Protein AF-A0A843S4E4-F1 (afdb_monomer_lite)

Radius of gyration: 21.64 Å; chains: 1; bounding box: 40×42×53 Å

pLDDT: mean 88.66, std 10.03, range [49.41, 97.06]

Structure (mmCIF, N/CA/C/O backbone):
data_AF-A0A843S4E4-F1
#
_entry.id   AF-A0A843S4E4-F1
#
loop_
_atom_site.group_PDB
_atom_site.id
_atom_site.type_symbol
_atom_site.label_atom_id
_atom_site.label_alt_id
_atom_site.label_comp_id
_atom_site.label_asym_id
_atom_site.label_entity_id
_atom_site.label_seq_id
_atom_site.pdbx_PDB_ins_code
_atom_site.Cartn_x
_atom_site.Cartn_y
_atom_site.Cartn_z
_atom_site.occupancy
_atom_site.B_iso_or_equiv
_atom_site.auth_seq_id
_atom_site.auth_comp_id
_atom_site.auth_asym_id
_atom_site.auth_atom_id
_atom_site.pdbx_PDB_model_num
ATOM 1 N N . MET A 1 1 ? -9.561 -31.436 15.534 1.00 56.34 1 MET A N 1
ATOM 2 C CA . MET A 1 1 ? -8.635 -30.310 15.253 1.00 56.34 1 MET A CA 1
ATOM 3 C C . MET A 1 1 ? -9.205 -29.206 14.330 1.00 56.34 1 MET A C 1
ATOM 5 O O . MET A 1 1 ? -8.422 -28.428 13.811 1.00 56.34 1 MET A O 1
ATOM 9 N N . ARG A 1 2 ? -10.531 -29.044 14.134 1.00 53.97 2 ARG A N 1
ATOM 10 C CA . ARG A 1 2 ? -11.084 -27.958 13.279 1.00 53.97 2 ARG A CA 1
ATOM 11 C C . ARG A 1 2 ? -11.505 -26.675 14.025 1.00 53.97 2 ARG A C 1
ATOM 13 O O . ARG A 1 2 ? -11.478 -25.615 13.421 1.00 53.97 2 ARG A O 1
ATOM 20 N N . GLY A 1 3 ? -11.803 -26.748 15.328 1.00 62.72 3 GLY A N 1
ATOM 21 C CA . GLY A 1 3 ? -12.269 -25.591 16.119 1.00 62.72 3 GLY A CA 1
ATOM 22 C C . GLY A 1 3 ? -11.194 -24.562 16.510 1.00 62.72 3 GLY A C 1
ATOM 23 O O . GLY A 1 3 ? -11.515 -23.428 16.844 1.00 62.72 3 GLY A O 1
ATOM 24 N N . HIS A 1 4 ? -9.908 -24.923 16.449 1.00 63.53 4 HIS A N 1
ATOM 25 C CA . HIS A 1 4 ? -8.814 -23.994 16.765 1.00 63.53 4 HIS A CA 1
ATOM 26 C C . HIS A 1 4 ? -8.610 -22.961 15.646 1.00 63.53 4 HIS A C 1
ATOM 28 O O . HIS A 1 4 ? -8.377 -21.786 15.908 1.00 63.53 4 HIS A O 1
ATOM 34 N N . VAL A 1 5 ? -8.763 -23.390 14.388 1.00 77.31 5 VAL A N 1
ATOM 35 C CA . VAL A 1 5 ? -8.579 -22.526 13.213 1.00 77.31 5 VAL A CA 1
ATOM 36 C C . VAL A 1 5 ? -9.690 -21.477 13.124 1.00 77.31 5 VAL A C 1
ATOM 38 O O . VAL A 1 5 ? -9.422 -20.348 12.737 1.00 77.31 5 VAL A O 1
ATOM 41 N N . THR A 1 6 ? -10.914 -21.817 13.539 1.00 79.00 6 THR A N 1
ATOM 42 C CA . THR A 1 6 ? -12.060 -20.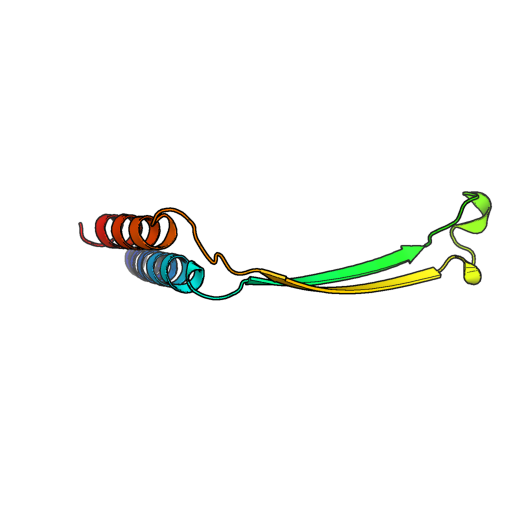894 13.536 1.00 79.00 6 THR A CA 1
ATOM 43 C C . THR A 1 6 ? -11.943 -19.806 14.601 1.00 79.00 6 THR A C 1
ATOM 45 O O . THR A 1 6 ? -12.193 -18.648 14.293 1.00 79.00 6 THR A O 1
ATOM 48 N N . LEU A 1 7 ? -11.499 -20.135 15.820 1.00 79.56 7 LEU A N 1
ATOM 49 C CA . LEU A 1 7 ? -11.273 -19.133 16.874 1.00 79.56 7 LEU A CA 1
ATOM 50 C C . LEU A 1 7 ? -10.095 -18.205 16.541 1.00 79.56 7 LEU A C 1
ATOM 52 O O . LEU A 1 7 ? -10.169 -17.000 16.765 1.00 79.56 7 LEU A O 1
ATOM 56 N N . ILE A 1 8 ? -9.020 -18.751 15.958 1.00 84.31 8 ILE A N 1
ATOM 57 C CA . ILE A 1 8 ? -7.889 -17.945 15.476 1.00 84.31 8 ILE A CA 1
ATOM 58 C C . ILE A 1 8 ? -8.329 -17.013 14.347 1.00 84.31 8 ILE A C 1
ATOM 60 O O . ILE A 1 8 ? -7.966 -15.838 14.360 1.00 84.31 8 ILE A O 1
ATOM 64 N N . ALA A 1 9 ? -9.111 -17.519 13.390 1.00 83.06 9 ALA A N 1
ATOM 65 C CA . ALA A 1 9 ? -9.640 -16.713 12.296 1.00 83.06 9 ALA A CA 1
ATOM 66 C C . ALA A 1 9 ? -10.527 -15.575 12.820 1.00 83.06 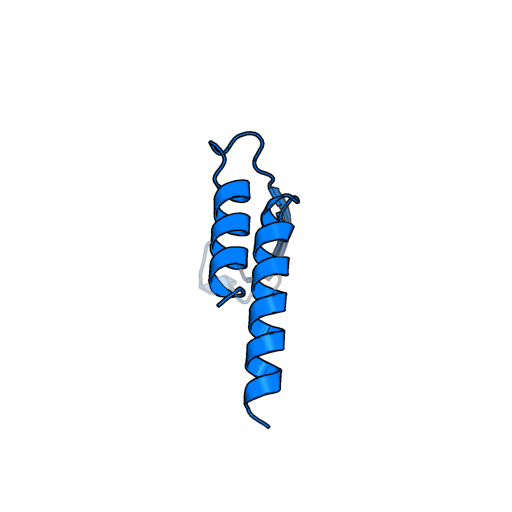9 ALA A C 1
ATOM 68 O O . ALA A 1 9 ? -10.326 -14.428 12.432 1.00 83.06 9 ALA A O 1
ATOM 69 N N . ALA A 1 10 ? -11.423 -15.858 13.767 1.00 83.00 10 ALA A N 1
ATOM 70 C CA . ALA A 1 10 ? -12.303 -14.848 14.351 1.00 83.00 10 ALA A CA 1
ATOM 71 C C . ALA A 1 10 ? -11.526 -13.754 15.115 1.00 83.00 10 ALA A C 1
ATOM 73 O O . ALA A 1 10 ? -11.779 -12.563 14.934 1.00 83.00 10 ALA A O 1
ATOM 74 N N . ASN A 1 11 ? -10.496 -14.122 15.888 1.00 86.12 11 ASN A N 1
ATOM 75 C CA . ASN A 1 11 ? -9.608 -13.137 16.518 1.00 86.12 11 ASN A CA 1
ATOM 76 C C . ASN A 1 11 ? -8.816 -12.309 15.491 1.00 86.12 11 ASN A C 1
ATOM 78 O O . ASN A 1 11 ? -8.593 -11.113 15.702 1.00 86.12 11 ASN A O 1
ATOM 82 N N . ALA A 1 12 ? -8.388 -12.920 14.382 1.00 89.31 12 ALA A N 1
ATOM 83 C CA . ALA A 1 12 ? -7.694 -12.215 13.307 1.00 89.31 12 ALA A CA 1
ATOM 84 C C . ALA A 1 12 ? -8.608 -11.197 12.604 1.00 89.31 12 ALA A C 1
ATOM 86 O O . ALA A 1 12 ? -8.148 -10.109 12.257 1.00 89.31 12 ALA A O 1
ATOM 87 N N . GLU A 1 13 ? -9.899 -11.501 12.454 1.00 89.19 13 GLU A N 1
ATOM 88 C CA . GLU A 1 13 ? -10.888 -10.567 11.907 1.00 89.19 13 GLU A CA 1
ATOM 89 C C . GLU A 1 13 ? -11.080 -9.342 12.812 1.00 89.19 13 GLU A C 1
ATOM 91 O O . GLU A 1 13 ? -11.047 -8.212 12.319 1.00 89.19 13 GLU A O 1
ATOM 96 N N . ILE A 1 14 ? -11.181 -9.525 14.136 1.00 87.12 14 ILE A N 1
ATOM 97 C CA . ILE A 1 14 ? -11.248 -8.400 15.092 1.00 87.12 14 ILE A CA 1
ATOM 98 C C . ILE A 1 14 ? -9.984 -7.531 14.985 1.00 87.12 14 ILE A C 1
ATOM 100 O O . ILE A 1 14 ? -10.063 -6.298 14.985 1.00 87.12 14 ILE A O 1
ATOM 104 N N . GLY A 1 15 ? -8.813 -8.162 14.861 1.00 88.94 15 GLY A N 1
ATOM 105 C CA . GLY A 1 15 ? -7.544 -7.469 14.634 1.00 88.94 15 GLY A CA 1
ATOM 106 C C . GLY A 1 15 ? -7.535 -6.658 13.334 1.00 88.94 15 GLY A C 1
ATOM 107 O O . GLY A 1 15 ? -7.107 -5.504 13.335 1.00 88.94 15 GLY A O 1
ATOM 108 N N . ALA A 1 16 ? -8.066 -7.219 12.245 1.00 91.62 16 ALA A N 1
ATOM 109 C CA . ALA A 1 16 ? -8.178 -6.541 10.957 1.00 91.62 16 ALA A CA 1
ATOM 110 C C . ALA A 1 16 ? -9.136 -5.338 11.010 1.00 91.62 16 ALA A C 1
ATOM 112 O O . ALA A 1 16 ? -8.809 -4.274 10.484 1.00 91.62 16 ALA A O 1
ATOM 113 N N . ALA A 1 17 ? -10.274 -5.465 11.698 1.00 90.75 17 ALA A N 1
ATOM 114 C CA . ALA A 1 17 ? -11.211 -4.359 11.886 1.00 90.75 17 ALA A CA 1
ATOM 115 C C . ALA A 1 17 ? -10.584 -3.216 12.707 1.00 90.75 17 ALA A C 1
ATOM 117 O O . ALA A 1 17 ? -10.733 -2.042 12.365 1.00 90.75 17 ALA A O 1
ATOM 118 N N . LYS A 1 18 ? -9.811 -3.542 13.754 1.00 90.25 18 LYS A N 1
ATOM 119 C CA . LYS A 1 18 ? -9.069 -2.550 14.555 1.00 90.25 18 LYS A CA 1
ATOM 120 C C . LYS A 1 18 ? -7.918 -1.910 13.771 1.00 90.25 18 LYS A C 1
ATOM 122 O O . LYS A 1 18 ? -7.620 -0.735 13.979 1.00 90.25 18 LYS A O 1
ATOM 127 N N . ALA A 1 19 ? -7.298 -2.633 12.838 1.00 93.06 19 ALA A N 1
ATOM 128 C CA . ALA A 1 19 ? -6.239 -2.094 11.987 1.00 93.06 19 ALA A CA 1
ATOM 129 C C . ALA A 1 19 ? -6.727 -0.973 11.049 1.00 93.06 19 ALA A C 1
ATOM 131 O O . ALA A 1 19 ? -5.927 -0.130 10.649 1.00 93.06 19 ALA A O 1
ATOM 132 N N . GLU A 1 20 ? -8.029 -0.897 10.741 1.00 92.19 20 GLU A N 1
ATOM 133 C CA . GLU A 1 20 ? -8.601 0.155 9.885 1.00 92.19 20 GLU A CA 1
ATOM 134 C C . GLU A 1 20 ? -8.560 1.562 10.531 1.00 92.19 20 GLU A C 1
ATOM 136 O O . GLU A 1 20 ? -8.760 2.563 9.841 1.00 92.19 20 GLU A O 1
ATOM 141 N N . PHE A 1 21 ? -8.240 1.676 11.829 1.00 91.44 21 PHE A N 1
ATOM 142 C CA . PHE A 1 21 ? -7.929 2.966 12.465 1.00 91.44 21 PHE A CA 1
ATOM 143 C C . PHE A 1 21 ? -6.557 3.528 12.075 1.00 91.44 21 PHE A C 1
ATOM 145 O O . PHE A 1 21 ? -6.321 4.726 12.237 1.00 91.44 21 PHE A O 1
ATOM 152 N N . PHE A 1 22 ? -5.652 2.688 11.575 1.00 93.62 22 PHE A N 1
ATOM 153 C CA . PHE A 1 22 ? -4.304 3.094 11.201 1.00 93.62 22 PHE A CA 1
ATOM 154 C C . PHE A 1 22 ? -4.200 3.387 9.698 1.00 93.62 22 PHE A C 1
ATOM 156 O O . PHE A 1 22 ? -4.992 2.880 8.896 1.00 93.62 22 PHE A O 1
ATOM 163 N N . PRO A 1 23 ? -3.209 4.196 9.281 1.00 92.75 23 PRO A N 1
ATOM 164 C CA . PRO A 1 23 ? -2.926 4.397 7.871 1.00 92.75 23 PRO A CA 1
ATOM 165 C C . PRO A 1 23 ? -2.603 3.075 7.176 1.00 92.75 23 PRO A C 1
ATOM 167 O O . PRO A 1 23 ? -1.797 2.278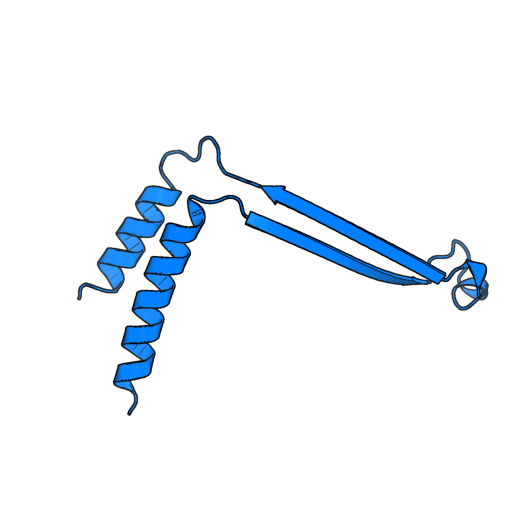 7.656 1.00 92.75 23 PRO A O 1
ATOM 170 N N . ARG A 1 24 ? -3.171 2.874 5.990 1.00 94.19 24 ARG A N 1
ATOM 171 C CA . ARG A 1 24 ? -2.764 1.796 5.090 1.00 94.19 24 ARG A CA 1
ATOM 172 C C . ARG A 1 24 ? -1.568 2.259 4.280 1.00 94.19 24 ARG A C 1
ATOM 174 O O . ARG A 1 24 ? -1.676 3.246 3.550 1.00 94.19 24 ARG A O 1
ATOM 181 N N . ILE A 1 25 ? -0.461 1.537 4.406 1.00 95.88 25 ILE A N 1
ATOM 182 C CA . ILE A 1 25 ? 0.753 1.748 3.619 1.00 95.88 25 ILE A CA 1
ATOM 183 C C . ILE A 1 25 ? 0.759 0.743 2.468 1.00 95.88 25 ILE A C 1
ATOM 185 O O . ILE A 1 25 ? 0.629 -0.458 2.691 1.00 95.88 25 ILE A O 1
ATOM 189 N N . GLY A 1 26 ? 0.881 1.235 1.240 1.00 96.62 26 GLY A N 1
ATOM 190 C CA . GLY A 1 26 ? 0.963 0.427 0.029 1.00 96.62 26 GLY A CA 1
ATOM 191 C C . GLY A 1 26 ? 2.288 0.648 -0.686 1.00 96.62 26 GLY A C 1
ATOM 192 O O . GLY A 1 26 ? 2.769 1.776 -0.775 1.00 96.62 26 GLY A O 1
ATOM 193 N N . LEU A 1 27 ? 2.853 -0.430 -1.221 1.00 96.44 27 LEU A N 1
ATOM 194 C CA . LEU A 1 27 ? 4.016 -0.412 -2.102 1.00 96.44 27 LEU A CA 1
ATOM 195 C C . LEU A 1 27 ? 3.577 -0.943 -3.464 1.00 96.44 27 LEU A C 1
ATOM 197 O O . LEU A 1 27 ? 3.051 -2.049 -3.558 1.00 96.44 27 LEU A O 1
ATOM 201 N N . THR A 1 28 ? 3.803 -0.158 -4.511 1.00 96.69 28 THR A N 1
ATOM 202 C CA . THR A 1 28 ? 3.607 -0.584 -5.897 1.00 96.69 28 THR A CA 1
ATOM 203 C C . THR A 1 28 ? 4.955 -0.571 -6.590 1.00 96.69 28 THR A C 1
ATOM 205 O O . THR A 1 28 ? 5.661 0.430 -6.561 1.00 96.69 28 THR A O 1
ATOM 208 N N . ALA A 1 29 ? 5.322 -1.681 -7.215 1.00 96.56 29 ALA A N 1
ATOM 209 C CA . ALA A 1 29 ? 6.545 -1.781 -7.991 1.00 96.5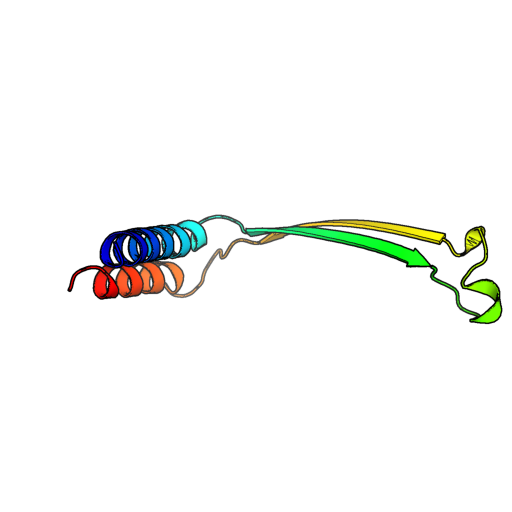6 29 ALA A CA 1
ATOM 210 C C . ALA A 1 29 ? 6.236 -2.389 -9.353 1.00 96.56 29 ALA A C 1
ATOM 212 O O . ALA A 1 29 ? 5.396 -3.281 -9.475 1.00 96.56 29 ALA A O 1
ATOM 213 N N . PHE A 1 30 ? 6.928 -1.898 -10.370 1.00 96.06 30 PHE A N 1
ATOM 214 C CA . PHE A 1 30 ? 6.855 -2.401 -11.725 1.00 96.06 30 PHE A CA 1
ATOM 215 C C . PHE A 1 30 ? 8.266 -2.587 -12.274 1.00 96.06 30 PHE A C 1
ATOM 217 O O . PHE A 1 30 ? 9.143 -1.739 -12.115 1.00 96.06 30 PHE A O 1
ATOM 224 N N . PHE A 1 31 ? 8.468 -3.713 -12.943 1.00 94.88 31 PHE A N 1
ATOM 225 C CA . PHE A 1 31 ? 9.693 -4.053 -13.645 1.00 94.88 31 PHE A CA 1
ATOM 226 C C . PHE A 1 31 ? 9.298 -4.609 -15.010 1.00 94.88 31 PHE A C 1
ATOM 228 O O . PHE A 1 31 ? 8.525 -5.566 -15.083 1.00 94.88 31 PHE A O 1
ATOM 235 N N . GLY A 1 32 ? 9.803 -4.016 -16.089 1.00 92.44 32 GLY A N 1
ATOM 236 C CA . GLY A 1 32 ? 9.433 -4.444 -17.433 1.00 92.44 32 GLY A CA 1
ATOM 237 C C . GLY A 1 32 ? 10.044 -3.599 -18.539 1.00 92.44 32 GLY A C 1
ATOM 238 O O . GLY A 1 32 ? 11.057 -2.932 -18.347 1.00 92.44 32 GLY A O 1
ATOM 239 N N . GLY A 1 33 ? 9.429 -3.656 -19.718 1.00 93.19 33 GLY A N 1
ATOM 240 C CA . GLY A 1 33 ? 9.778 -2.827 -20.867 1.00 93.19 33 GLY A CA 1
ATOM 241 C C . GLY A 1 33 ? 8.658 -1.843 -21.188 1.00 93.19 33 GLY A C 1
ATOM 242 O O . GLY A 1 33 ? 7.487 -2.217 -21.151 1.00 93.19 33 GLY A O 1
ATOM 243 N N . GLN A 1 34 ? 9.000 -0.603 -21.523 1.00 92.00 34 GLN A N 1
ATOM 244 C CA . GLN A 1 34 ? 8.062 0.386 -22.046 1.00 92.00 34 GLN A CA 1
ATOM 245 C C . GLN A 1 34 ? 8.679 1.052 -23.275 1.00 92.00 34 GLN A C 1
ATOM 247 O O . GLN A 1 34 ? 9.759 1.635 -23.204 1.00 92.00 34 GLN A O 1
ATOM 252 N N . SER A 1 35 ? 7.978 0.993 -24.405 1.00 93.00 35 SER A N 1
ATOM 253 C CA . SER A 1 35 ? 8.388 1.656 -25.642 1.00 93.00 35 SER A CA 1
ATOM 254 C C . SER A 1 35 ? 7.172 2.182 -26.399 1.00 93.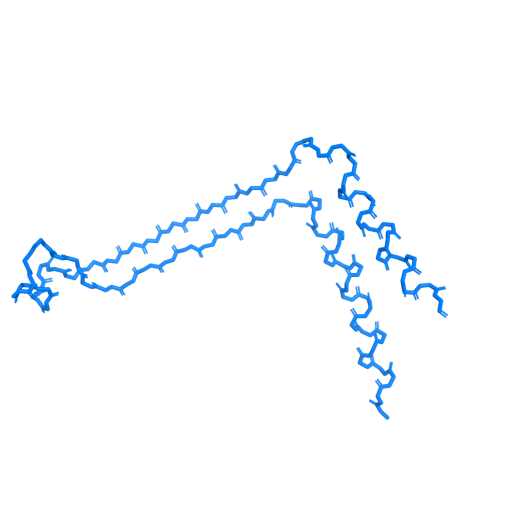00 35 SER A C 1
ATOM 256 O O . SER A 1 35 ? 6.075 1.639 -26.286 1.00 93.00 35 SER A O 1
ATOM 258 N N . ARG A 1 36 ? 7.374 3.243 -27.189 1.00 93.81 36 ARG A N 1
ATOM 259 C CA . ARG A 1 36 ? 6.363 3.773 -28.120 1.00 93.81 36 ARG A CA 1
ATOM 260 C C . ARG A 1 36 ? 6.213 2.904 -29.373 1.00 93.81 36 ARG A C 1
ATOM 262 O O . ARG A 1 36 ? 5.164 2.944 -30.005 1.00 93.81 36 ARG A O 1
ATOM 269 N N . ALA A 1 37 ? 7.245 2.135 -29.719 1.00 94.62 37 ALA A N 1
ATOM 270 C CA . ALA A 1 37 ? 7.255 1.195 -30.835 1.00 94.62 37 ALA A CA 1
ATOM 271 C C . ALA A 1 37 ? 7.455 -0.235 -30.314 1.00 94.62 37 ALA A C 1
ATOM 273 O O . ALA A 1 37 ? 8.357 -0.486 -29.512 1.00 94.62 37 ALA A O 1
ATOM 274 N N . LEU A 1 38 ? 6.633 -1.180 -30.787 1.00 91.75 38 LEU A N 1
ATOM 275 C CA . LEU A 1 38 ? 6.680 -2.574 -30.326 1.00 91.75 38 LEU A CA 1
ATOM 276 C C . LEU A 1 38 ? 7.995 -3.275 -30.700 1.00 91.75 38 LEU A C 1
ATOM 278 O O . LEU A 1 38 ? 8.473 -4.106 -29.932 1.00 91.75 38 LEU A O 1
ATOM 282 N N . SER A 1 39 ? 8.604 -2.904 -31.832 1.00 94.12 39 SER A N 1
ATOM 283 C CA . SER A 1 39 ? 9.908 -3.421 -32.276 1.00 94.12 39 SER A CA 1
ATOM 284 C C . SER A 1 39 ? 11.011 -3.214 -31.239 1.00 94.12 39 SER A C 1
ATOM 286 O O . SER A 1 39 ? 11.896 -4.053 -31.100 1.00 94.12 39 SER A O 1
ATOM 288 N N . ASP A 1 40 ? 10.921 -2.128 -30.472 1.00 94.06 40 A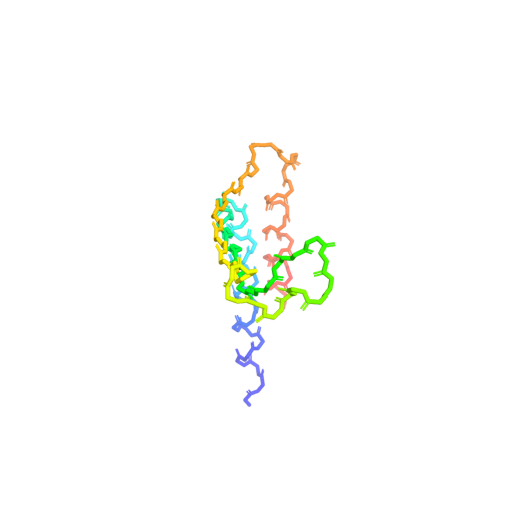SP A N 1
ATOM 289 C CA . ASP A 1 40 ? 11.972 -1.706 -29.551 1.00 94.06 40 ASP A CA 1
ATOM 290 C C . ASP A 1 40 ? 11.651 -2.092 -28.104 1.00 94.06 40 ASP A C 1
ATOM 292 O O . ASP A 1 40 ? 12.433 -1.799 -27.206 1.00 94.06 40 ASP A O 1
ATOM 296 N N . LEU A 1 41 ? 10.523 -2.760 -27.843 1.00 92.38 41 LEU A N 1
ATOM 297 C CA . LEU A 1 41 ? 10.054 -3.072 -26.488 1.00 92.38 41 LEU A CA 1
ATOM 298 C C . LEU A 1 41 ? 11.045 -3.935 -25.689 1.00 92.38 41 LEU A C 1
ATOM 300 O O . LEU A 1 41 ? 11.167 -3.782 -24.475 1.00 92.38 41 LEU A O 1
ATOM 304 N N . LEU A 1 42 ? 11.757 -4.831 -26.376 1.00 93.62 42 LEU A N 1
ATOM 305 C CA . LEU A 1 42 ? 12.763 -5.725 -25.792 1.00 93.62 42 LEU A CA 1
ATOM 306 C C . LEU A 1 42 ? 14.186 -5.142 -25.853 1.00 93.62 42 LEU A C 1
ATOM 308 O O . LEU A 1 42 ? 15.137 -5.788 -25.406 1.00 93.62 42 LEU A O 1
ATOM 312 N N . SER A 1 43 ? 14.349 -3.936 -26.406 1.00 93.69 43 SER A N 1
ATOM 313 C CA . SER A 1 43 ? 15.645 -3.263 -26.486 1.00 93.69 43 SER A CA 1
ATOM 314 C C . SER A 1 43 ? 16.154 -2.863 -25.097 1.00 93.69 43 SER A C 1
ATOM 316 O O . SER A 1 43 ? 15.384 -2.673 -24.153 1.00 93.69 43 SER A O 1
ATOM 318 N N . ALA A 1 44 ? 17.474 -2.716 -24.955 1.00 89.81 44 ALA A N 1
ATOM 319 C CA . ALA A 1 44 ? 18.075 -2.321 -23.681 1.00 89.81 44 ALA A CA 1
ATOM 320 C C . ALA A 1 44 ? 17.557 -0.964 -23.145 1.00 89.81 44 ALA A C 1
ATOM 322 O O . ALA A 1 44 ? 17.255 -0.910 -21.952 1.00 89.81 44 ALA A O 1
ATOM 323 N N . PRO A 1 45 ? 17.372 0.091 -23.972 1.00 90.75 45 PRO A N 1
ATOM 324 C CA . PRO A 1 45 ? 16.816 1.369 -23.513 1.00 90.75 45 PRO A CA 1
ATOM 325 C C . PRO A 1 45 ? 15.345 1.308 -23.088 1.00 90.75 45 PRO A C 1
ATOM 327 O O . PRO A 1 45 ? 14.903 2.154 -22.317 1.00 90.75 45 PRO A O 1
ATOM 330 N N . ALA A 1 46 ? 14.578 0.332 -23.582 1.00 94.19 46 ALA A N 1
ATOM 331 C CA . ALA A 1 46 ? 13.166 0.186 -23.236 1.00 94.19 46 ALA A CA 1
ATOM 332 C C . ALA A 1 46 ? 12.946 -0.424 -21.845 1.00 94.19 46 ALA A C 1
ATOM 334 O O . ALA A 1 46 ? 11.823 -0.398 -21.345 1.00 94.19 46 ALA A O 1
ATOM 335 N N . ARG A 1 47 ? 13.987 -0.967 -21.199 1.00 94.56 47 ARG A N 1
ATOM 336 C CA . ARG A 1 47 ? 13.891 -1.522 -19.843 1.00 94.56 47 ARG A CA 1
ATOM 337 C C . ARG A 1 47 ? 13.601 -0.413 -18.836 1.00 94.56 47 ARG A C 1
ATOM 339 O O . ARG A 1 47 ? 14.346 0.556 -18.737 1.00 94.56 47 ARG A O 1
ATOM 346 N N . MET A 1 48 ? 12.543 -0.588 -18.056 1.00 94.50 48 MET A N 1
ATOM 347 C CA . MET A 1 48 ? 12.108 0.354 -17.034 1.00 94.50 48 MET A CA 1
ATOM 348 C C . MET A 1 48 ? 11.820 -0.354 -15.715 1.00 94.50 48 MET A C 1
ATOM 350 O O . MET A 1 48 ? 11.268 -1.455 -15.671 1.00 94.50 48 MET A O 1
ATOM 354 N N . VAL A 1 49 ? 12.175 0.327 -14.629 1.00 94.62 49 VAL A N 1
ATOM 355 C CA . VAL A 1 49 ? 11.858 -0.070 -13.259 1.00 94.62 49 VAL A CA 1
ATOM 356 C C . VAL A 1 49 ? 11.261 1.136 -12.565 1.00 94.62 49 VAL A C 1
ATOM 358 O O . VAL A 1 49 ? 11.841 2.220 -12.596 1.00 94.62 49 VAL A O 1
ATOM 361 N N . THR A 1 50 ? 10.104 0.957 -11.945 1.00 95.25 50 THR A N 1
ATOM 362 C CA . THR A 1 50 ? 9.459 1.998 -11.152 1.00 95.25 50 THR A CA 1
ATOM 363 C C . THR A 1 50 ? 9.006 1.419 -9.822 1.00 95.25 50 THR A C 1
ATOM 365 O O . THR A 1 50 ? 8.635 0.251 -9.715 1.00 95.25 50 THR A O 1
ATOM 368 N N . ALA A 1 51 ? 9.066 2.238 -8.781 1.00 96.88 51 ALA A N 1
ATOM 369 C CA . ALA A 1 51 ? 8.562 1.893 -7.464 1.00 96.88 51 ALA A CA 1
ATOM 370 C C . ALA A 1 51 ? 7.919 3.134 -6.848 1.00 96.88 51 ALA A C 1
ATOM 372 O O . ALA A 1 51 ? 8.448 4.239 -6.968 1.00 96.88 51 ALA A O 1
ATOM 373 N N . SER A 1 52 ? 6.778 2.952 -6.197 1.00 97.06 52 SER A N 1
ATOM 374 C CA . SER A 1 52 ? 6.058 3.999 -5.488 1.00 97.06 52 SER A CA 1
ATOM 375 C C . SER A 1 52 ? 5.525 3.474 -4.161 1.00 97.06 52 SER A C 1
ATOM 377 O O . SER A 1 52 ? 5.100 2.325 -4.036 1.00 97.06 52 SER A O 1
ATOM 379 N N . VAL A 1 53 ? 5.562 4.337 -3.150 1.00 96.94 53 VAL A N 1
ATOM 380 C CA . VAL A 1 53 ? 5.017 4.076 -1.816 1.00 96.94 53 VAL A CA 1
ATOM 381 C C . VAL A 1 53 ? 3.930 5.105 -1.553 1.00 96.94 53 VAL A C 1
ATOM 383 O O . VAL A 1 53 ? 4.102 6.283 -1.859 1.00 96.94 53 VAL A O 1
ATOM 386 N N . GLY A 1 54 ? 2.810 4.661 -0.992 1.00 96.44 54 GLY A N 1
ATOM 387 C CA . GLY A 1 54 ? 1.692 5.521 -0.629 1.00 96.44 54 GLY A CA 1
ATOM 388 C C . GLY A 1 54 ? 1.156 5.189 0.754 1.00 96.44 54 GLY A C 1
ATOM 389 O O . GLY A 1 54 ? 1.219 4.044 1.196 1.00 96.44 54 GLY A O 1
ATOM 390 N N . ALA A 1 55 ? 0.604 6.194 1.425 1.00 95.38 55 ALA A N 1
ATOM 391 C CA . ALA A 1 55 ? -0.084 6.049 2.700 1.00 95.38 55 ALA A CA 1
ATOM 392 C C . ALA A 1 55 ? -1.477 6.678 2.599 1.00 95.38 55 ALA A C 1
ATOM 394 O O . ALA A 1 55 ? -1.632 7.745 2.008 1.00 95.38 55 ALA A O 1
ATOM 395 N N . SER A 1 56 ? -2.492 6.036 3.176 1.00 94.69 56 SER A N 1
ATOM 396 C CA . SER A 1 56 ? -3.849 6.593 3.237 1.00 94.69 56 SER A CA 1
ATOM 397 C C . SER A 1 56 ? -4.501 6.313 4.586 1.00 94.69 56 SER A C 1
ATOM 399 O O . SER A 1 56 ? -4.477 5.179 5.060 1.00 94.69 56 SER A O 1
ATOM 401 N N . ALA A 1 57 ? -5.094 7.338 5.197 1.00 93.06 57 ALA A N 1
ATOM 402 C CA . ALA A 1 57 ? -5.811 7.226 6.463 1.00 93.06 57 ALA A CA 1
ATOM 403 C C . ALA A 1 57 ? -7.145 7.987 6.389 1.00 93.06 57 ALA A C 1
ATOM 405 O O . ALA A 1 57 ? -7.180 9.097 5.847 1.00 93.06 57 ALA A O 1
ATOM 406 N N . PRO A 1 58 ? -8.247 7.419 6.907 1.00 89.31 58 PRO A N 1
ATOM 407 C CA . PRO A 1 58 ? -9.517 8.127 6.974 1.00 89.31 58 PRO A CA 1
ATOM 408 C C . PRO A 1 58 ? -9.469 9.205 8.068 1.00 89.31 58 PRO A C 1
ATOM 410 O O . PRO A 1 58 ? -9.258 8.890 9.234 1.00 89.31 58 PRO A O 1
ATOM 413 N N . ILE A 1 59 ? -9.707 10.470 7.708 1.00 91.06 59 ILE A N 1
ATOM 414 C CA . ILE A 1 59 ? -9.861 11.563 8.691 1.00 91.06 59 ILE A CA 1
ATOM 415 C C . ILE A 1 59 ? -11.298 11.613 9.220 1.00 91.06 59 ILE A C 1
ATOM 417 O O . ILE A 1 59 ? -11.531 11.733 10.419 1.00 91.06 59 ILE A O 1
ATOM 421 N N . PHE A 1 60 ? -12.273 11.468 8.322 1.00 92.56 60 PHE A N 1
ATOM 422 C CA . PHE A 1 60 ? -13.687 11.375 8.655 1.00 92.56 60 PHE A CA 1
ATOM 423 C C . PHE A 1 60 ? -14.350 10.315 7.778 1.00 92.56 60 PHE A C 1
ATOM 425 O O . PHE A 1 60 ? -14.206 10.328 6.557 1.00 92.56 60 PHE A O 1
ATOM 432 N N . ASN A 1 61 ? -15.077 9.390 8.400 1.00 91.00 61 ASN A N 1
ATOM 433 C CA . ASN A 1 61 ? -15.799 8.325 7.702 1.00 91.00 61 ASN A CA 1
ATOM 434 C C . ASN A 1 61 ? -17.163 8.012 8.336 1.00 91.00 61 ASN A C 1
ATOM 436 O O . ASN A 1 61 ? -17.615 6.870 8.282 1.00 91.00 61 ASN A O 1
ATOM 440 N N . ALA A 1 62 ? -17.792 9.011 8.970 1.00 92.81 62 ALA A N 1
ATOM 441 C CA . ALA A 1 62 ? -19.110 8.895 9.603 1.00 92.81 62 ALA A CA 1
ATOM 442 C C . ALA A 1 62 ? -19.252 7.699 10.574 1.00 92.81 62 ALA A C 1
ATOM 444 O O . ALA A 1 62 ? -20.315 7.101 10.688 1.00 92.81 62 ALA A O 1
ATOM 445 N N . GLY A 1 63 ? -18.169 7.322 11.264 1.00 90.94 63 GLY A N 1
ATOM 446 C CA . GLY A 1 63 ? -18.180 6.221 12.231 1.00 90.94 63 GLY A CA 1
ATOM 447 C C . GLY A 1 63 ? -18.030 4.823 11.624 1.00 90.94 63 GLY A C 1
ATOM 448 O O . GLY A 1 63 ? -18.039 3.852 12.376 1.00 90.94 63 GLY A O 1
ATOM 449 N N . ARG A 1 64 ? -17.815 4.695 10.307 1.00 92.94 64 ARG A N 1
ATOM 450 C CA . ARG A 1 64 ? -17.686 3.399 9.616 1.00 92.94 64 ARG A CA 1
ATOM 451 C C . ARG A 1 64 ? -16.650 2.472 10.255 1.00 92.94 64 ARG A C 1
ATOM 453 O O . ARG A 1 64 ? -16.950 1.305 10.468 1.00 92.94 64 ARG A O 1
ATOM 460 N N . THR A 1 65 ? -15.457 2.975 10.589 1.00 91.75 65 THR A N 1
ATOM 461 C CA . THR A 1 65 ? -14.411 2.137 11.214 1.00 91.75 65 THR A CA 1
ATOM 462 C C . THR A 1 65 ? -14.853 1.605 12.576 1.00 91.75 65 THR A C 1
ATOM 464 O O . THR A 1 65 ? -14.634 0.438 12.876 1.00 91.75 65 THR A O 1
ATOM 467 N N . ARG A 1 66 ? -15.525 2.434 13.389 1.00 90.88 66 ARG A N 1
ATOM 468 C CA . ARG A 1 66 ? -16.044 2.012 14.701 1.00 90.88 66 ARG A CA 1
ATOM 469 C C . ARG A 1 66 ? -17.132 0.949 14.550 1.00 90.88 66 ARG A C 1
ATOM 471 O O . ARG A 1 66 ? -17.042 -0.087 15.197 1.00 90.88 66 ARG A O 1
ATOM 478 N N . GLY A 1 67 ? -18.085 1.167 13.643 1.00 92.06 67 GLY A N 1
ATOM 479 C CA . GLY A 1 67 ? -19.145 0.196 13.364 1.00 92.06 67 GLY A CA 1
ATOM 480 C C . GLY A 1 67 ? -18.619 -1.132 12.806 1.00 92.06 67 GLY A C 1
ATOM 481 O O . GLY A 1 67 ? -19.169 -2.182 13.116 1.00 92.06 67 GLY A O 1
ATOM 482 N N . ASN A 1 68 ? -17.527 -1.114 12.032 1.00 91.31 68 ASN A N 1
ATOM 483 C CA . ASN A 1 68 ? -16.904 -2.338 11.521 1.00 91.31 68 ASN A CA 1
ATOM 484 C C . ASN A 1 68 ? -16.274 -3.182 12.647 1.00 91.31 68 ASN A C 1
ATOM 486 O O . ASN A 1 68 ? -16.409 -4.405 12.649 1.00 91.31 68 ASN A O 1
ATOM 490 N N . VAL A 1 69 ? -15.634 -2.540 13.633 1.00 90.62 69 VAL A N 1
ATOM 491 C CA . VAL A 1 69 ? -15.115 -3.236 14.824 1.00 90.62 69 VAL A CA 1
ATOM 492 C C . VAL A 1 69 ? -16.249 -3.847 15.635 1.00 90.62 69 VAL A C 1
ATOM 494 O O . VAL A 1 69 ? -16.199 -5.039 15.915 1.00 90.62 69 VAL A O 1
ATOM 497 N N . GLU A 1 70 ? -17.291 -3.073 15.937 1.00 90.62 70 GLU A N 1
ATOM 498 C CA . GLU A 1 70 ? -18.451 -3.543 16.707 1.00 90.62 70 GLU A CA 1
ATOM 499 C C . GLU A 1 70 ? -19.155 -4.728 16.026 1.00 90.62 70 GLU A C 1
ATOM 501 O O . GLU A 1 70 ? -19.440 -5.742 16.661 1.00 90.62 70 GLU A O 1
ATOM 506 N N . LEU A 1 71 ? -19.362 -4.648 14.707 1.00 90.31 71 LEU A N 1
ATOM 507 C CA . LEU A 1 71 ? -19.937 -5.734 13.914 1.00 90.31 71 LEU A CA 1
ATOM 508 C C . LEU A 1 71 ? -19.085 -7.009 13.972 1.00 90.31 71 LEU A C 1
ATOM 510 O O . LEU A 1 71 ? -19.623 -8.113 14.038 1.00 90.31 71 LEU A O 1
ATOM 514 N N . THR A 1 72 ? -17.763 -6.864 13.915 1.00 88.44 72 THR A N 1
ATOM 515 C CA . THR A 1 72 ? -16.834 -8.000 13.927 1.00 88.44 72 THR A CA 1
ATOM 516 C C . THR A 1 72 ? -16.746 -8.629 15.319 1.00 88.44 72 THR A C 1
ATOM 518 O O . THR A 1 72 ? -16.742 -9.852 15.441 1.00 88.44 72 THR A O 1
ATOM 521 N N . GLU A 1 73 ? -16.767 -7.814 16.376 1.00 86.19 73 GLU A N 1
ATOM 522 C CA . GLU A 1 73 ? -16.835 -8.284 17.764 1.00 86.19 73 GLU A CA 1
ATOM 523 C C . GLU A 1 73 ? -18.156 -9.029 18.038 1.00 86.19 73 GLU A C 1
ATOM 525 O O . GLU A 1 73 ? -18.131 -10.119 18.610 1.00 86.19 73 GLU A O 1
ATOM 530 N N . ALA A 1 74 ? -19.294 -8.530 17.539 1.00 85.56 74 ALA A N 1
ATOM 531 C CA . ALA A 1 74 ? -20.594 -9.194 17.675 1.00 85.56 74 ALA A CA 1
ATOM 532 C C . ALA A 1 74 ? -20.664 -10.566 16.975 1.00 85.56 74 ALA A C 1
ATOM 534 O O . ALA A 1 74 ? -21.344 -11.467 17.458 1.00 85.56 74 ALA A O 1
ATOM 535 N N . ARG A 1 75 ? -19.945 -10.752 15.859 1.00 81.56 75 ARG A N 1
ATOM 536 C CA . ARG A 1 75 ? -19.884 -12.029 15.117 1.00 81.56 75 ARG A CA 1
ATOM 537 C C . ARG A 1 75 ? -19.032 -13.099 15.800 1.00 81.56 75 ARG A C 1
ATOM 539 O O . ARG A 1 75 ? -19.238 -14.279 15.548 1.00 81.56 75 ARG A O 1
ATOM 546 N N . CYS A 1 76 ? -18.070 -12.693 16.626 1.00 71.81 76 CYS A N 1
ATOM 547 C CA . CYS A 1 76 ? -17.195 -13.602 17.368 1.00 71.81 76 CYS A CA 1
ATOM 548 C C . CYS A 1 76 ? -17.732 -13.925 18.779 1.00 71.81 76 CYS A C 1
ATOM 550 O O . CYS A 1 76 ? -17.267 -14.873 19.407 1.00 71.81 76 CYS A O 1
ATOM 552 N N . GLY A 1 77 ? -18.677 -13.129 19.293 1.00 64.88 77 GLY A N 1
ATOM 553 C CA . GLY A 1 77 ? -19.229 -13.237 20.649 1.00 64.88 77 GLY A CA 1
ATOM 554 C C . GLY A 1 77 ? -20.435 -14.172 20.831 1.00 64.88 77 GLY A C 1
ATOM 555 O O . GLY A 1 77 ? -21.039 -14.135 21.902 1.00 64.88 77 GLY A O 1
ATOM 556 N N . THR A 1 78 ? -20.801 -14.979 19.829 1.00 49.41 78 THR A N 1
ATOM 557 C CA . THR A 1 78 ? -21.892 -15.981 19.879 1.00 49.41 78 THR A CA 1
ATOM 558 C C . THR A 1 78 ? -21.361 -17.383 19.642 1.00 49.41 78 THR A C 1
ATOM 560 O O . THR A 1 78 ? -21.784 -18.308 20.366 1.00 49.41 78 THR A O 1
#

Secondary structure (DSSP, 8-state):
--HHHHHHHHHHHHHHHHHTTSPEEEEEEEEEE--SSGGGTTSGGGEEEEEEEEEE--S--TTHHHHHHHHHHHHH--

Sequence (78 aa):
MRGHVTLIAANAEIGAAKAEFFPRIGLTAFFGGQSRALSDLLSAPARMVTASVGASAPIFNAGRTRGNVELTEARCGT

Foldseek 3Di:
DPVVVVLVVLVVQLVVLVCLQAKDKDKDKDWAFDDPDPVCRPPPVRTDIDIDMDIDHDPDDPCVSVVSNVVSVVVSVD